Protein AF-A0A7S3V5C6-F1 (afdb_monomer_lite)

Radius of gyration: 18.83 Å; chains: 1; bounding box: 42×42×49 Å

Secondary structure (DSSP, 8-state):
----TTS---HHHHHHHHHHHHHTTPPPPPHHHHHHHHHHHHHHHHHHHHHTTS-------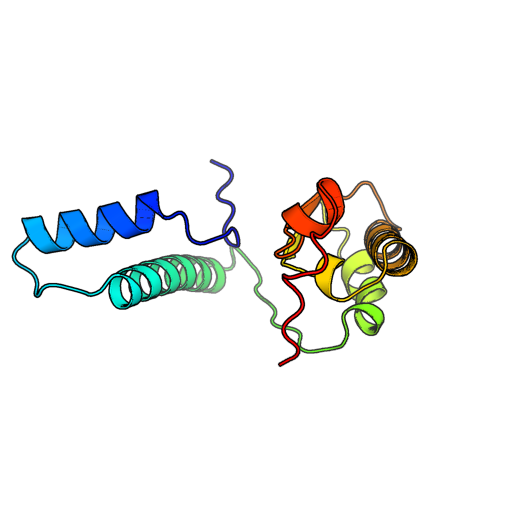S-HHHHHHHHHTT--SEEEEESHHHHS-HHHHHHHHHHHTTTS--EEEEE-TTHHHHHH---GGG----

Organism: NCBI:txid122233

Structure (mmCIF, N/CA/C/O backbone):
data_AF-A0A7S3V5C6-F1
#
_entry.id   AF-A0A7S3V5C6-F1
#
loop_
_atom_site.group_PDB
_atom_site.id
_atom_site.type_symbol
_atom_site.label_atom_id
_atom_site.label_alt_id
_atom_site.label_comp_id
_atom_site.label_asym_id
_atom_site.label_entity_id
_atom_site.label_seq_id
_atom_site.pdbx_PDB_ins_code
_atom_site.Cartn_x
_atom_site.Cartn_y
_atom_site.Cartn_z
_atom_site.occupancy
_atom_site.B_iso_or_equiv
_atom_site.auth_seq_id
_atom_site.auth_comp_id
_atom_site.auth_asym_id
_atom_site.auth_ato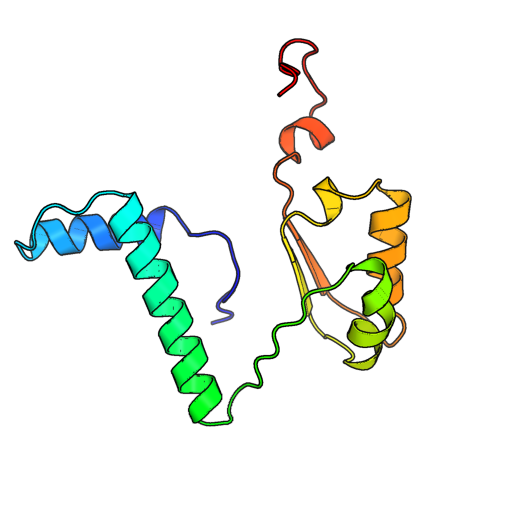m_id
_atom_site.pdbx_PDB_model_num
ATOM 1 N N . ARG A 1 1 ? -19.395 2.049 -2.065 1.00 37.16 1 ARG A N 1
ATOM 2 C CA . ARG A 1 1 ? -18.483 3.121 -1.594 1.00 37.16 1 ARG A CA 1
ATOM 3 C C . ARG A 1 1 ? -17.065 2.584 -1.722 1.00 37.16 1 ARG A C 1
ATOM 5 O O . ARG A 1 1 ? -16.841 1.477 -1.253 1.00 37.16 1 ARG A O 1
ATOM 12 N N . ASN A 1 2 ? -16.167 3.301 -2.400 1.00 39.53 2 ASN A N 1
ATOM 13 C CA . ASN A 1 2 ? -14.747 2.944 -2.487 1.00 39.53 2 ASN A CA 1
ATOM 14 C C . ASN A 1 2 ? -14.117 3.160 -1.107 1.00 39.53 2 ASN A C 1
ATOM 16 O O . ASN A 1 2 ? -13.703 4.267 -0.783 1.00 39.53 2 ASN A O 1
ATOM 20 N N . GLU A 1 3 ? -14.144 2.135 -0.258 1.00 48.69 3 GLU A N 1
ATOM 21 C CA . GLU A 1 3 ? -13.416 2.159 1.007 1.00 48.69 3 GLU A CA 1
ATOM 22 C C . GLU A 1 3 ? -11.930 2.036 0.686 1.00 48.69 3 GLU A C 1
ATOM 24 O O . GLU A 1 3 ? -11.482 1.005 0.178 1.00 48.69 3 GLU A O 1
ATOM 29 N N . ALA A 1 4 ? -11.161 3.083 0.974 1.00 52.69 4 ALA A N 1
ATOM 30 C CA . ALA A 1 4 ? -9.713 2.993 0.989 1.00 52.69 4 ALA A CA 1
ATOM 31 C C . ALA A 1 4 ? -9.318 2.121 2.192 1.00 52.69 4 ALA A C 1
ATOM 33 O O . ALA A 1 4 ? -9.085 2.586 3.298 1.00 52.69 4 ALA A O 1
ATOM 34 N N . MET A 1 5 ? -9.327 0.806 1.984 1.00 52.56 5 MET A N 1
ATOM 35 C CA . MET A 1 5 ? -9.164 -0.204 3.036 1.00 52.56 5 MET A CA 1
ATOM 36 C C . MET A 1 5 ? -7.780 -0.167 3.708 1.00 52.56 5 MET A C 1
ATOM 38 O O . MET A 1 5 ? -7.585 -0.782 4.750 1.00 52.56 5 MET A O 1
ATOM 42 N N . PHE A 1 6 ? -6.851 0.572 3.100 1.00 52.72 6 PHE A N 1
ATOM 43 C CA . PHE A 1 6 ? -5.468 0.762 3.523 1.00 52.72 6 PHE A CA 1
ATOM 44 C C . PHE A 1 6 ? -5.095 2.251 3.667 1.00 52.72 6 PHE A C 1
ATOM 46 O O . PHE A 1 6 ? -3.911 2.572 3.713 1.00 52.72 6 PHE A O 1
ATOM 53 N N . SER A 1 7 ? -6.066 3.179 3.688 1.00 56.06 7 SER A N 1
ATOM 54 C CA . SER A 1 7 ? -5.753 4.595 3.928 1.00 56.06 7 SER A CA 1
ATOM 55 C C . SER A 1 7 ? -5.376 4.857 5.383 1.00 56.06 7 SER A C 1
ATOM 57 O O . SER A 1 7 ? -5.707 4.076 6.275 1.00 56.06 7 SER A O 1
ATOM 59 N N . ALA A 1 8 ? -4.712 5.997 5.597 1.00 58.69 8 ALA A N 1
ATOM 60 C CA . ALA A 1 8 ? -4.410 6.557 6.908 1.00 58.69 8 ALA A CA 1
ATOM 61 C C . ALA A 1 8 ? -5.614 6.465 7.856 1.00 58.69 8 ALA A C 1
ATOM 63 O O . ALA A 1 8 ? -6.750 6.643 7.417 1.00 58.69 8 ALA A O 1
ATOM 64 N N . LEU A 1 9 ? -5.344 6.190 9.135 1.00 64.50 9 LEU A N 1
ATOM 65 C CA . LEU A 1 9 ? -6.340 6.147 10.202 1.00 64.50 9 LEU A CA 1
ATOM 66 C C . LEU A 1 9 ? -7.042 7.515 10.280 1.00 64.50 9 LEU A C 1
ATOM 68 O O . LEU A 1 9 ? -6.416 8.480 10.729 1.00 64.50 9 LEU A O 1
ATOM 72 N N . PRO A 1 10 ? -8.296 7.648 9.815 1.00 72.19 10 PRO A N 1
ATOM 73 C CA . PRO A 1 10 ? -8.960 8.939 9.828 1.00 72.19 10 PRO A CA 1
ATOM 74 C C . PRO A 1 10 ? -9.265 9.303 11.280 1.00 72.19 10 PRO A C 1
ATOM 76 O O . PRO A 1 10 ? -9.928 8.559 12.004 1.00 72.19 10 PRO A O 1
ATOM 79 N N . PHE A 1 11 ? -8.742 10.450 11.711 1.00 75.00 11 PHE A N 1
ATOM 80 C CA . PHE A 1 11 ? -8.887 10.925 13.085 1.00 75.00 11 PHE A CA 1
ATOM 81 C C . PHE A 1 11 ? -10.361 11.040 13.497 1.00 75.00 11 PHE A C 1
ATOM 83 O O . PHE A 1 11 ? -10.699 10.725 14.631 1.00 75.00 11 PHE A O 1
ATOM 90 N N . GLU A 1 12 ? -11.240 11.416 12.565 1.00 79.62 12 GLU A N 1
ATOM 91 C CA . GLU A 1 12 ? -12.689 11.494 12.778 1.00 79.62 12 GLU A CA 1
ATOM 92 C C . GLU A 1 12 ? -13.278 10.147 13.231 1.00 79.62 12 GLU A C 1
ATOM 94 O O . GLU A 1 12 ? -13.903 10.092 14.289 1.00 79.62 12 GLU A O 1
ATOM 99 N N . ASP A 1 13 ? -12.989 9.050 12.522 1.00 80.81 13 ASP A N 1
ATOM 100 C CA . ASP A 1 13 ? -13.487 7.717 12.894 1.00 80.81 13 ASP A CA 1
ATOM 101 C C . ASP A 1 13 ? -12.905 7.242 14.242 1.00 80.81 13 ASP A C 1
ATOM 103 O O . ASP A 1 13 ? -13.582 6.567 15.021 1.00 80.81 13 ASP A O 1
ATOM 107 N N . ILE A 1 14 ? -11.642 7.585 14.543 1.00 81.88 14 ILE A N 1
ATOM 108 C CA . ILE A 1 14 ? -11.026 7.269 15.845 1.00 81.88 14 ILE A CA 1
ATOM 109 C C . ILE A 1 14 ? -11.759 8.018 16.967 1.00 81.88 14 ILE A C 1
ATOM 111 O O . ILE A 1 14 ? -12.066 7.435 18.009 1.00 81.88 14 ILE A O 1
ATOM 115 N N . MET A 1 15 ? -12.065 9.298 16.754 1.00 82.12 15 MET A N 1
ATOM 116 C CA . MET A 1 15 ? -12.780 10.121 17.728 1.00 82.12 15 MET A CA 1
ATOM 117 C C . MET A 1 15 ? -14.221 9.654 17.933 1.00 82.12 15 MET A C 1
ATOM 119 O O . MET A 1 15 ? -14.697 9.679 19.068 1.00 82.12 15 MET A O 1
ATOM 123 N N . GLU A 1 16 ? -14.901 9.172 16.889 1.00 85.25 16 GLU A N 1
ATOM 124 C CA . GLU A 1 16 ? -16.222 8.546 17.027 1.00 85.25 16 GLU A CA 1
ATOM 125 C C . GLU A 1 16 ? -16.175 7.327 17.958 1.00 85.25 16 GLU A C 1
ATOM 127 O O . GLU A 1 16 ? -17.000 7.222 18.865 1.00 85.25 16 GLU A O 1
ATOM 132 N N . ILE A 1 17 ? -15.163 6.458 17.823 1.00 82.31 17 ILE A N 1
ATOM 133 C CA . ILE A 1 17 ? -14.978 5.300 18.717 1.00 82.31 17 ILE A CA 1
ATOM 134 C C . ILE A 1 17 ? -14.801 5.745 20.174 1.00 82.31 17 ILE A C 1
ATOM 136 O O . ILE A 1 17 ? -15.355 5.122 21.084 1.00 82.31 17 ILE A O 1
ATOM 140 N N . ILE A 1 18 ? -14.035 6.812 20.417 1.00 82.06 18 ILE A N 1
ATOM 141 C CA . ILE A 1 18 ? -13.827 7.351 21.769 1.00 8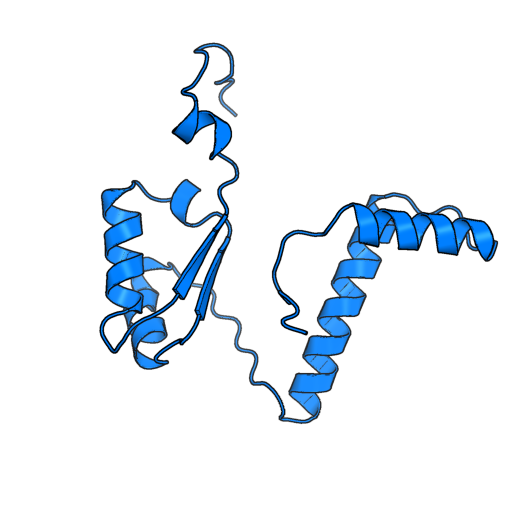2.06 18 ILE A CA 1
ATOM 142 C C . ILE A 1 18 ? -15.145 7.887 22.331 1.00 82.06 18 ILE A C 1
ATOM 144 O O . ILE A 1 18 ? -15.541 7.512 23.436 1.00 82.06 18 ILE A O 1
ATOM 148 N N . VAL A 1 19 ? -15.857 8.712 21.560 1.00 84.06 19 VAL A N 1
ATOM 149 C CA . VAL A 1 19 ? -17.131 9.312 21.979 1.00 84.06 19 VAL A CA 1
ATOM 150 C C . VAL A 1 19 ? -18.178 8.236 22.269 1.00 84.06 19 VAL A C 1
ATOM 152 O O . VAL A 1 19 ? -18.869 8.318 23.286 1.00 84.06 19 VAL A O 1
ATOM 155 N N . ASP A 1 20 ? -18.278 7.204 21.434 1.00 84.38 20 ASP A N 1
ATOM 156 C CA . ASP A 1 20 ? -19.228 6.111 21.639 1.00 84.38 20 ASP A CA 1
ATOM 157 C C . ASP A 1 20 ? -18.875 5.241 22.852 1.00 84.38 20 ASP A C 1
ATOM 159 O O . ASP A 1 20 ? -19.767 4.816 23.594 1.00 84.38 20 ASP A O 1
ATOM 163 N N . ASN A 1 21 ? -17.588 5.018 23.130 1.00 80.62 21 ASN A N 1
ATOM 164 C CA . ASN A 1 21 ? -17.169 4.332 24.354 1.00 80.62 21 ASN A CA 1
ATOM 165 C C . ASN A 1 21 ? -17.517 5.153 25.609 1.00 80.62 21 ASN A C 1
ATOM 167 O O . ASN A 1 21 ? -18.066 4.587 26.558 1.00 80.62 21 ASN A O 1
ATOM 171 N N . CYS A 1 22 ? -17.312 6.476 25.583 1.00 76.94 22 CYS A N 1
ATOM 172 C CA . CYS A 1 22 ? -17.722 7.374 26.667 1.00 76.94 22 CYS A CA 1
ATOM 173 C C . CYS A 1 22 ? -19.247 7.369 26.875 1.00 76.94 22 CYS A C 1
ATOM 175 O O . CYS A 1 22 ? -19.722 7.323 28.008 1.00 76.94 22 CYS A O 1
ATOM 177 N N . ARG A 1 23 ? -20.032 7.368 25.788 1.00 80.56 23 ARG A N 1
ATOM 178 C CA . ARG A 1 23 ? -21.507 7.324 25.843 1.00 80.56 23 ARG A CA 1
ATOM 179 C C . ARG A 1 23 ? -22.054 6.001 26.373 1.00 80.56 23 ARG A C 1
ATOM 181 O O . ARG A 1 23 ? -23.090 5.992 27.030 1.00 80.56 23 ARG A O 1
ATOM 188 N N . THR A 1 24 ? -21.383 4.890 26.080 1.00 79.81 24 THR A N 1
ATOM 189 C CA . THR A 1 24 ? -21.821 3.542 26.482 1.00 79.81 24 THR A CA 1
ATOM 190 C C . THR A 1 24 ? -21.339 3.133 27.876 1.00 79.81 24 THR A C 1
ATOM 192 O O . THR A 1 24 ? -21.611 2.011 28.304 1.00 79.81 24 THR A O 1
ATOM 195 N N . GLY A 1 25 ? -20.644 4.023 28.598 1.00 70.00 25 GLY A N 1
ATOM 196 C CA . GLY A 1 25 ? -20.129 3.754 29.943 1.00 70.00 25 GLY A CA 1
ATOM 197 C C . GLY A 1 25 ? -19.033 2.686 29.975 1.00 70.00 25 GLY A C 1
ATOM 198 O O . GLY A 1 25 ? -18.782 2.085 31.020 1.00 70.00 25 GLY A O 1
ATOM 199 N N . ARG A 1 26 ? -18.397 2.409 28.829 1.00 67.56 26 ARG A N 1
ATOM 200 C CA . ARG A 1 26 ? -17.208 1.554 28.768 1.00 67.56 26 ARG A CA 1
ATOM 201 C C . ARG A 1 26 ? -16.024 2.334 29.338 1.00 67.56 26 ARG A C 1
ATOM 203 O O . ARG A 1 26 ? -16.010 3.558 29.268 1.00 67.56 26 ARG A O 1
ATOM 210 N N . ALA A 1 27 ? -15.056 1.622 29.920 1.00 69.12 27 ALA A N 1
ATOM 211 C CA . ALA A 1 27 ? -13.857 2.232 30.494 1.00 69.12 27 ALA A CA 1
ATOM 212 C C . ALA A 1 27 ? -13.235 3.242 29.517 1.00 69.12 27 ALA A C 1
ATOM 214 O O . ALA A 1 27 ? -13.194 2.975 28.313 1.00 69.12 27 ALA A O 1
ATOM 215 N N . GLU A 1 28 ? -12.779 4.380 30.044 1.00 64.25 28 GLU A N 1
ATOM 216 C CA . GLU A 1 28 ? -12.108 5.412 29.257 1.00 64.25 28 GLU A CA 1
ATOM 217 C C . GLU A 1 28 ? -10.925 4.775 28.523 1.00 64.25 28 GLU A C 1
ATOM 219 O O . GLU A 1 28 ? -10.017 4.211 29.136 1.00 64.25 28 GLU A O 1
ATOM 224 N N . LYS A 1 29 ? -10.997 4.782 27.192 1.00 70.00 29 LYS A N 1
ATOM 225 C CA . LYS A 1 29 ? -9.970 4.219 26.323 1.00 70.00 29 LYS A CA 1
ATOM 226 C C . LYS A 1 29 ? -9.113 5.348 25.792 1.00 70.00 29 LYS A C 1
ATOM 228 O O . LYS A 1 29 ? -9.640 6.376 25.368 1.00 70.00 29 LYS A O 1
ATOM 233 N N . SER A 1 30 ? -7.800 5.147 25.807 1.00 83.19 30 SER A N 1
ATOM 234 C CA . SER A 1 30 ? -6.882 6.117 25.230 1.00 83.19 30 SER A CA 1
ATOM 235 C C . SER A 1 30 ? -7.114 6.238 23.721 1.00 83.19 30 SER A C 1
ATOM 237 O O . SER A 1 30 ? -7.686 5.354 23.076 1.00 83.19 30 SER A O 1
ATOM 239 N N . ILE A 1 31 ? -6.619 7.325 23.131 1.00 80.25 31 ILE A N 1
ATOM 240 C CA . ILE A 1 31 ? -6.627 7.491 21.674 1.00 80.25 31 ILE A CA 1
ATOM 241 C C . ILE A 1 31 ? -5.902 6.345 20.951 1.00 80.25 31 ILE A C 1
ATOM 243 O O . ILE A 1 31 ? -6.303 5.956 19.856 1.00 80.25 31 ILE A O 1
ATOM 247 N N . ILE A 1 32 ? -4.877 5.771 21.589 1.00 81.44 32 ILE A N 1
ATOM 248 C CA . ILE A 1 32 ? -4.124 4.630 21.064 1.00 81.44 32 ILE A CA 1
ATOM 249 C C . ILE A 1 32 ? -5.025 3.395 21.026 1.00 81.44 32 ILE A C 1
ATOM 251 O O . ILE A 1 32 ? -5.150 2.772 19.976 1.00 81.44 32 ILE A O 1
ATOM 255 N N . ASP A 1 33 ? -5.737 3.101 22.116 1.00 83.69 33 ASP A N 1
ATOM 256 C CA . ASP A 1 33 ? -6.663 1.963 22.172 1.00 83.69 33 ASP A CA 1
ATOM 257 C C . ASP A 1 33 ? -7.776 2.085 21.119 1.00 83.69 33 ASP A C 1
ATOM 259 O O . ASP A 1 33 ? -8.187 1.098 20.507 1.00 83.69 33 ASP A O 1
ATOM 263 N N . ALA A 1 34 ? -8.284 3.300 20.889 1.00 82.50 34 ALA A N 1
ATOM 264 C CA . ALA A 1 34 ? -9.297 3.556 19.870 1.00 82.50 34 ALA A CA 1
ATOM 265 C C . ALA A 1 34 ? -8.749 3.359 18.445 1.00 82.50 34 ALA A C 1
ATOM 267 O O . ALA A 1 34 ? -9.420 2.753 17.604 1.00 82.50 34 ALA A O 1
ATOM 268 N N . ALA A 1 35 ? -7.518 3.805 18.185 1.00 80.50 35 ALA A N 1
ATOM 269 C CA . ALA A 1 35 ? -6.829 3.579 16.919 1.00 80.50 35 ALA A CA 1
ATOM 270 C C . ALA A 1 35 ? -6.566 2.084 16.664 1.00 80.50 35 ALA A C 1
ATOM 272 O O . ALA A 1 35 ? -6.837 1.587 15.567 1.00 80.50 35 ALA A O 1
ATOM 273 N N . GLU A 1 36 ? -6.116 1.343 17.680 1.00 83.62 36 GLU A N 1
ATOM 274 C CA . GLU A 1 36 ? -5.953 -0.111 17.605 1.00 83.62 36 GLU A CA 1
ATOM 275 C C . GLU A 1 36 ? -7.287 -0.801 17.310 1.00 83.62 36 GLU A C 1
ATOM 277 O O . GLU A 1 36 ? -7.378 -1.618 16.393 1.00 83.62 36 GLU A O 1
ATOM 282 N N . MET A 1 37 ? -8.355 -0.436 18.026 1.00 82.38 37 MET A N 1
ATOM 283 C CA . MET A 1 37 ? -9.695 -0.976 17.785 1.00 82.38 37 MET A CA 1
ATOM 284 C C . MET A 1 37 ? -10.176 -0.731 16.352 1.00 82.38 37 MET A C 1
ATOM 286 O O . MET A 1 37 ? -10.755 -1.636 15.737 1.00 82.38 37 MET A O 1
ATOM 290 N N . TYR A 1 38 ? -9.929 0.460 15.804 1.00 83.38 38 TYR A N 1
ATOM 291 C CA . TYR A 1 38 ? -10.250 0.766 14.413 1.00 83.38 38 TYR A CA 1
ATOM 292 C C . TYR A 1 38 ? -9.486 -0.153 13.454 1.00 83.38 38 TYR A C 1
ATOM 294 O O . TYR A 1 38 ? -10.092 -0.802 12.593 1.00 83.38 38 TYR A O 1
ATOM 302 N N . ALA A 1 39 ? -8.168 -0.271 13.641 1.00 81.69 39 ALA A N 1
ATOM 303 C CA . ALA A 1 39 ? -7.312 -1.115 12.815 1.00 81.69 39 ALA A CA 1
ATOM 304 C C . ALA A 1 39 ? -7.747 -2.590 12.862 1.00 81.69 39 ALA A C 1
ATOM 306 O O . ALA A 1 39 ? -7.925 -3.219 11.815 1.00 81.69 39 ALA A O 1
ATOM 307 N N . PHE A 1 40 ? -8.016 -3.128 14.057 1.00 84.25 40 PHE A N 1
ATOM 308 C CA . PHE A 1 40 ? -8.510 -4.496 14.228 1.00 84.25 40 PHE A CA 1
ATOM 309 C C . PHE A 1 40 ? -9.872 -4.716 13.571 1.00 84.25 40 PHE A C 1
ATOM 311 O O . PHE A 1 40 ? -10.102 -5.767 12.972 1.00 84.25 40 PHE A O 1
ATOM 318 N N . THR A 1 41 ? -10.767 -3.728 13.629 1.00 84.38 41 THR A N 1
ATOM 319 C CA . THR A 1 41 ? -12.078 -3.813 12.973 1.00 84.38 41 THR A CA 1
ATOM 320 C C . THR A 1 41 ? -11.927 -3.916 11.456 1.00 84.38 41 THR A C 1
ATOM 322 O O . THR A 1 41 ? -12.536 -4.787 10.831 1.00 84.38 41 THR A O 1
ATOM 325 N N . LYS A 1 42 ? -11.066 -3.091 10.847 1.00 82.38 42 LYS A N 1
ATOM 326 C CA . LYS A 1 42 ? -10.781 -3.165 9.404 1.00 82.38 42 LYS A CA 1
ATOM 327 C C . LYS A 1 42 ? -10.101 -4.482 9.023 1.00 82.38 42 LYS A C 1
ATOM 329 O O . LYS A 1 42 ? -10.475 -5.091 8.018 1.00 82.38 42 LYS A O 1
ATOM 334 N N . LEU A 1 43 ? -9.169 -4.962 9.847 1.00 84.12 43 LEU A N 1
ATOM 335 C CA . LEU A 1 43 ? -8.502 -6.246 9.640 1.00 84.12 43 LEU A CA 1
ATOM 336 C C . LEU A 1 43 ? -9.488 -7.418 9.710 1.00 84.12 43 LEU A C 1
ATOM 338 O O . LEU A 1 43 ? -9.429 -8.314 8.873 1.00 84.12 43 LEU A O 1
ATOM 342 N N . LYS A 1 44 ? -10.449 -7.389 10.638 1.00 86.81 44 LYS A N 1
ATOM 343 C CA . LYS A 1 44 ? -11.509 -8.401 10.714 1.00 86.81 44 LYS A CA 1
ATOM 344 C C . LYS A 1 44 ? -12.334 -8.449 9.427 1.00 86.81 44 LYS A C 1
ATOM 346 O O . LYS A 1 44 ? -12.548 -9.530 8.893 1.00 86.81 44 LYS A O 1
ATOM 351 N N . ILE A 1 45 ? -12.711 -7.295 8.870 1.00 85.94 45 ILE A N 1
ATOM 352 C CA . ILE A 1 45 ? -13.433 -7.236 7.586 1.00 85.94 45 ILE A CA 1
ATOM 353 C C . ILE A 1 45 ? -12.603 -7.872 6.460 1.00 85.94 45 ILE A C 1
ATOM 355 O O . ILE A 1 45 ? -13.157 -8.576 5.614 1.00 85.94 45 ILE A O 1
ATOM 359 N N . LEU A 1 46 ? -11.285 -7.640 6.430 1.00 83.50 46 LEU A N 1
ATOM 360 C CA . LEU A 1 46 ? -10.391 -8.290 5.466 1.00 83.50 46 LEU A CA 1
ATOM 361 C C . LEU A 1 46 ? -10.373 -9.811 5.649 1.00 83.50 46 LEU A C 1
ATOM 363 O O . LEU A 1 46 ? -10.509 -10.535 4.665 1.00 83.50 46 LEU A O 1
ATOM 367 N N . VAL A 1 47 ? -10.245 -10.291 6.887 1.00 86.50 47 VAL A N 1
ATOM 368 C CA . VAL A 1 47 ? -10.247 -11.726 7.206 1.00 86.50 47 VAL A CA 1
ATOM 369 C C . VAL A 1 47 ? -11.563 -12.374 6.784 1.00 86.50 47 VAL A C 1
ATOM 371 O O . VAL A 1 47 ? -11.536 -13.369 6.064 1.00 86.50 47 VAL A O 1
ATOM 374 N N . ASP A 1 48 ? -12.702 -11.781 7.138 1.00 88.88 48 ASP A N 1
ATOM 375 C CA . ASP A 1 48 ? -14.025 -12.310 6.799 1.00 88.88 48 ASP A CA 1
ATOM 376 C C . ASP A 1 48 ? -14.222 -12.369 5.271 1.00 88.88 48 ASP A C 1
ATOM 378 O O . ASP A 1 48 ? -14.732 -13.350 4.725 1.00 88.88 48 ASP A O 1
ATOM 382 N N . ARG A 1 49 ? -13.768 -11.338 4.540 1.00 88.00 49 ARG A N 1
ATOM 383 C CA . ARG A 1 49 ? -13.816 -11.322 3.067 1.00 88.00 49 ARG A CA 1
ATOM 384 C C . ARG A 1 49 ? -12.872 -12.351 2.442 1.00 88.00 49 ARG A C 1
ATOM 386 O O . ARG A 1 49 ? -13.222 -12.916 1.406 1.00 88.00 49 ARG A O 1
ATOM 393 N N . ALA A 1 50 ? -11.701 -12.574 3.035 1.00 87.94 50 ALA A N 1
ATOM 394 C CA . ALA A 1 50 ? -10.740 -13.565 2.563 1.00 87.94 50 ALA A CA 1
ATOM 395 C C . ALA A 1 50 ? -11.256 -14.995 2.786 1.00 87.94 50 ALA A C 1
ATOM 397 O O . ALA A 1 50 ? -11.178 -15.816 1.878 1.00 87.94 50 ALA A O 1
ATOM 398 N N . GLN A 1 51 ? -11.852 -15.271 3.951 1.00 90.06 51 GLN A N 1
ATOM 399 C CA . GLN A 1 51 ? -12.487 -16.557 4.263 1.00 90.06 51 GLN A CA 1
ATOM 400 C C . GLN A 1 51 ? -13.687 -16.853 3.360 1.00 90.06 51 GLN A C 1
ATOM 402 O O . GLN A 1 51 ? -13.919 -18.001 3.004 1.00 90.06 51 GLN A O 1
ATOM 407 N N . ALA A 1 52 ? -14.427 -15.819 2.953 1.00 92.06 52 ALA A N 1
ATOM 408 C CA . ALA A 1 52 ? -15.516 -15.936 1.987 1.00 92.06 52 ALA A CA 1
ATOM 409 C C . ALA A 1 52 ? -15.044 -16.008 0.517 1.00 92.06 52 ALA A C 1
ATOM 411 O O . ALA A 1 52 ? -15.873 -15.861 -0.380 1.00 92.06 52 ALA A O 1
ATOM 412 N N . GLU A 1 53 ? -13.735 -16.145 0.265 1.00 88.06 53 GLU A N 1
ATOM 413 C CA . GLU A 1 53 ? -13.104 -16.192 -1.067 1.00 88.06 53 GLU A CA 1
ATOM 414 C C . GLU A 1 53 ? -13.419 -14.978 -1.966 1.00 88.06 53 GLU A C 1
ATOM 416 O O . GLU A 1 53 ? -13.271 -15.018 -3.186 1.00 88.06 53 GLU A O 1
ATOM 421 N N . ARG A 1 54 ? -13.827 -13.850 -1.369 1.00 87.50 54 ARG A N 1
ATOM 422 C CA . ARG A 1 54 ? -14.140 -12.611 -2.106 1.00 87.50 54 ARG A CA 1
ATOM 423 C C . ARG A 1 54 ? -12.902 -11.783 -2.419 1.00 87.50 54 ARG A C 1
ATOM 425 O O . ARG A 1 54 ? -12.934 -10.959 -3.329 1.00 87.50 54 ARG A O 1
ATOM 432 N N . ILE A 1 55 ? -11.842 -11.960 -1.633 1.00 85.44 55 ILE A N 1
ATOM 433 C CA . ILE A 1 55 ? -10.550 -11.306 -1.829 1.00 85.44 55 ILE A CA 1
ATOM 434 C C . ILE A 1 55 ? -9.421 -12.307 -1.585 1.00 85.44 55 ILE A C 1
ATOM 436 O O . ILE A 1 55 ? -9.535 -13.197 -0.747 1.00 85.44 55 ILE A O 1
ATOM 440 N N . THR A 1 56 ? -8.298 -12.121 -2.272 1.00 84.94 56 THR A N 1
ATOM 441 C CA . THR A 1 56 ? -7.048 -12.821 -1.964 1.00 84.94 56 THR A CA 1
ATOM 442 C C . THR A 1 56 ? -6.093 -11.840 -1.304 1.00 84.94 56 THR A C 1
ATOM 444 O O . THR A 1 56 ? -5.756 -10.816 -1.895 1.00 84.94 56 THR A O 1
ATOM 447 N N . LEU A 1 57 ? -5.637 -12.161 -0.093 1.00 82.81 57 LEU A N 1
ATOM 448 C CA . LEU A 1 57 ? -4.647 -11.365 0.624 1.00 82.81 57 LEU A CA 1
ATOM 449 C C . LEU A 1 57 ? -3.301 -12.092 0.612 1.00 82.81 57 LEU A C 1
ATOM 451 O O . LEU A 1 57 ? -3.214 -13.258 0.990 1.00 82.81 57 LEU A O 1
ATOM 455 N N . LYS A 1 58 ? -2.248 -11.404 0.163 1.00 84.44 58 LYS A N 1
ATOM 456 C CA . LYS A 1 58 ? -0.883 -11.935 0.149 1.00 84.44 58 LYS A CA 1
ATOM 457 C C . LYS A 1 58 ? 0.067 -10.916 0.763 1.00 84.44 58 LYS A C 1
ATOM 459 O O . LYS A 1 58 ? 0.216 -9.823 0.226 1.00 84.44 58 LYS A O 1
ATOM 464 N N . LEU A 1 59 ? 0.721 -11.301 1.857 1.00 85.25 59 LEU A N 1
ATOM 465 C CA . LEU A 1 59 ? 1.822 -10.540 2.438 1.00 85.25 59 LEU A CA 1
ATOM 466 C C . LEU A 1 59 ? 3.123 -10.929 1.736 1.00 85.25 59 LEU A C 1
ATOM 468 O O . LEU A 1 59 ? 3.419 -12.115 1.574 1.00 85.25 59 LEU A O 1
ATOM 472 N N . ILE A 1 60 ? 3.883 -9.930 1.303 1.00 86.12 60 ILE A N 1
ATOM 473 C CA . ILE A 1 60 ? 5.182 -10.111 0.660 1.00 86.12 60 ILE A CA 1
ATOM 474 C C . ILE A 1 60 ? 6.158 -9.180 1.369 1.00 86.12 60 ILE A C 1
ATOM 476 O O . ILE A 1 60 ? 5.915 -7.979 1.439 1.00 86.12 60 ILE A O 1
ATOM 480 N N . CYS A 1 61 ? 7.228 -9.749 1.921 1.00 89.50 61 CYS A N 1
ATOM 481 C CA . CYS A 1 61 ? 8.293 -9.012 2.591 1.00 89.50 61 CYS A CA 1
ATOM 482 C C . CYS A 1 61 ? 9.560 -9.121 1.739 1.00 89.50 61 CYS A C 1
ATOM 484 O O . CYS A 1 61 ? 10.187 -10.180 1.691 1.00 89.50 61 CYS A O 1
ATOM 486 N N . CYS A 1 62 ? 9.874 -8.060 1.004 1.00 87.00 62 CYS A N 1
ATOM 487 C CA . CYS A 1 62 ? 11.036 -7.960 0.126 1.00 87.00 62 CYS A CA 1
ATOM 488 C C . CYS A 1 62 ? 11.324 -6.485 -0.180 1.00 87.00 62 CYS A C 1
ATOM 490 O O . CYS A 1 62 ? 10.493 -5.620 0.110 1.00 87.00 62 CYS A O 1
ATOM 492 N N . ASP A 1 63 ? 12.463 -6.204 -0.814 1.00 86.06 63 ASP A N 1
ATOM 493 C CA . ASP A 1 63 ? 12.684 -4.888 -1.409 1.00 86.06 63 ASP A CA 1
ATOM 494 C C . ASP A 1 63 ? 11.634 -4.646 -2.510 1.00 86.06 63 ASP A C 1
ATOM 496 O O . ASP A 1 63 ? 11.328 -5.523 -3.327 1.00 86.06 63 ASP A O 1
ATOM 500 N N . VAL A 1 64 ? 11.050 -3.448 -2.524 1.00 84.00 64 VAL A N 1
ATOM 501 C CA . VAL A 1 64 ? 10.066 -3.041 -3.534 1.00 84.00 64 VAL A CA 1
ATOM 502 C C . VAL A 1 64 ? 10.686 -3.066 -4.934 1.00 84.00 64 VAL A C 1
ATOM 504 O O . VAL A 1 64 ? 10.003 -3.428 -5.898 1.00 84.00 64 VAL A O 1
ATOM 507 N N . LYS A 1 65 ? 11.981 -2.746 -5.059 1.00 84.12 65 LYS A N 1
ATOM 508 C CA . LYS A 1 65 ? 12.720 -2.788 -6.330 1.00 84.12 65 LYS A CA 1
ATOM 509 C C . LYS A 1 65 ? 12.732 -4.186 -6.934 1.00 84.12 65 LYS A C 1
ATOM 511 O O . LYS A 1 65 ? 12.538 -4.325 -8.141 1.00 84.12 65 LYS A O 1
ATOM 516 N N . ASP A 1 66 ? 12.887 -5.199 -6.090 1.00 87.00 66 ASP A N 1
ATOM 517 C CA . ASP A 1 66 ? 12.974 -6.599 -6.508 1.00 87.00 66 ASP A CA 1
ATOM 518 C C . ASP A 1 66 ? 11.605 -7.178 -6.885 1.00 87.00 66 ASP A C 1
ATOM 520 O O . ASP A 1 66 ? 11.515 -8.183 -7.594 1.00 87.00 66 ASP A O 1
ATOM 524 N N . TRP A 1 67 ? 10.518 -6.534 -6.449 1.00 88.50 67 TRP A N 1
ATOM 525 C CA . TRP A 1 67 ? 9.160 -7.036 -6.647 1.00 88.50 67 TRP A CA 1
ATOM 526 C C . TRP A 1 67 ? 8.300 -6.229 -7.620 1.00 88.50 67 TRP A C 1
ATOM 528 O O . TRP A 1 67 ? 7.202 -6.660 -7.980 1.00 88.50 67 TRP A O 1
ATOM 538 N N . ALA A 1 68 ? 8.796 -5.103 -8.130 1.00 88.75 68 ALA A N 1
ATOM 539 C CA . ALA A 1 68 ? 8.068 -4.257 -9.076 1.00 88.75 68 ALA A CA 1
ATOM 540 C C . ALA A 1 68 ? 7.581 -5.018 -10.329 1.00 88.75 68 ALA A C 1
ATOM 542 O O . ALA A 1 68 ? 6.445 -4.830 -10.766 1.00 88.75 68 ALA A O 1
ATOM 543 N N . ALA A 1 69 ? 8.379 -5.952 -10.862 1.00 88.69 69 ALA A N 1
ATOM 544 C CA . ALA A 1 69 ? 7.956 -6.819 -11.968 1.00 88.69 69 ALA A CA 1
ATOM 545 C C . ALA A 1 69 ? 6.824 -7.784 -11.561 1.00 88.69 69 ALA A C 1
ATOM 547 O O . ALA A 1 69 ? 5.881 -8.011 -12.320 1.00 88.69 69 ALA A O 1
ATOM 548 N N . GLY A 1 70 ? 6.876 -8.318 -10.337 1.00 90.12 70 GLY A N 1
ATOM 549 C CA . GLY A 1 70 ? 5.821 -9.163 -9.780 1.00 90.12 70 GLY A CA 1
ATOM 550 C C . GLY A 1 70 ? 4.501 -8.410 -9.606 1.00 90.12 70 GLY A C 1
ATOM 551 O O . GLY A 1 70 ? 3.437 -8.970 -9.876 1.00 90.12 70 GLY A O 1
ATOM 552 N N . ILE A 1 71 ? 4.569 -7.134 -9.215 1.00 89.25 71 ILE A N 1
ATOM 553 C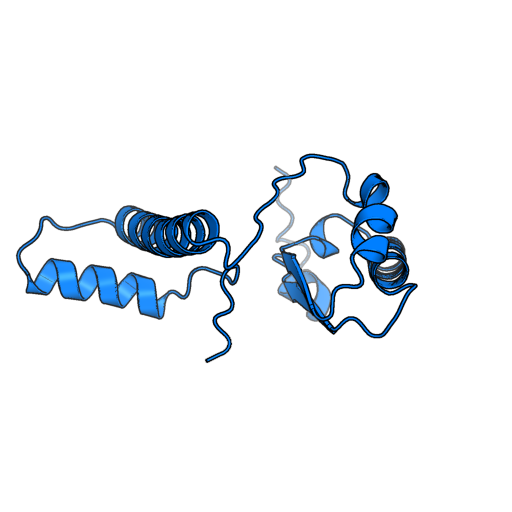 CA . ILE A 1 71 ? 3.413 -6.231 -9.161 1.00 89.25 71 ILE A CA 1
ATOM 554 C C . ILE A 1 71 ? 2.871 -5.978 -10.570 1.00 89.25 71 ILE A C 1
ATOM 556 O O . ILE A 1 71 ? 1.675 -6.155 -10.794 1.00 89.25 71 ILE A O 1
ATOM 560 N N . ALA A 1 72 ? 3.736 -5.647 -11.532 1.00 92.00 72 ALA A N 1
ATOM 561 C CA . ALA A 1 72 ? 3.335 -5.388 -12.915 1.00 92.00 72 ALA A CA 1
ATOM 562 C C . ALA A 1 72 ? 2.558 -6.570 -13.520 1.00 92.00 72 ALA A C 1
ATOM 564 O O . ALA A 1 72 ? 1.491 -6.383 -14.108 1.00 92.00 72 ALA A O 1
ATOM 565 N N . CYS A 1 73 ? 3.031 -7.803 -13.308 1.00 92.19 73 CYS A N 1
ATOM 566 C CA . CYS A 1 73 ? 2.372 -9.024 -13.785 1.00 92.19 73 CYS A CA 1
ATOM 567 C C . CYS A 1 73 ? 0.944 -9.213 -13.244 1.00 92.19 73 CYS A C 1
ATOM 569 O O . CYS A 1 73 ? 0.156 -9.944 -13.845 1.00 92.19 73 CYS A O 1
ATOM 571 N N . ARG A 1 74 ? 0.582 -8.557 -12.133 1.00 90.38 74 ARG A N 1
ATOM 572 C CA . ARG A 1 74 ? -0.785 -8.571 -11.587 1.00 90.38 74 ARG A CA 1
ATOM 573 C C . ARG A 1 74 ? -1.729 -7.600 -12.293 1.00 90.38 74 ARG A C 1
ATOM 575 O O . ARG A 1 74 ? -2.924 -7.677 -12.033 1.00 90.38 74 ARG A O 1
ATOM 582 N N . ARG A 1 75 ? -1.213 -6.734 -13.174 1.00 91.62 75 ARG A N 1
ATOM 583 C CA . ARG A 1 75 ? -1.968 -5.719 -13.927 1.00 91.62 75 ARG A CA 1
ATOM 584 C C . ARG A 1 75 ? -2.907 -4.911 -13.016 1.00 91.62 75 ARG A C 1
ATOM 586 O O . ARG A 1 75 ? -4.123 -4.947 -13.207 1.00 91.62 75 ARG A O 1
ATOM 593 N N . PRO A 1 76 ? -2.366 -4.260 -11.972 1.00 89.12 76 PRO A N 1
ATOM 594 C CA . PRO A 1 76 ? -3.190 -3.549 -11.009 1.00 89.12 76 PRO A CA 1
ATOM 595 C C . PRO A 1 76 ? -3.916 -2.385 -11.687 1.00 89.12 76 PRO A C 1
ATOM 597 O O . PRO A 1 76 ? -3.302 -1.599 -12.390 1.00 89.12 76 PRO A O 1
ATOM 600 N N . TRP A 1 77 ? -5.217 -2.242 -11.437 1.00 89.19 77 TRP A N 1
ATOM 601 C CA . TRP A 1 77 ? -5.969 -1.054 -11.864 1.00 89.19 77 TRP A CA 1
ATOM 602 C C . TRP A 1 77 ? -5.620 0.175 -11.007 1.00 89.19 77 TRP A C 1
ATOM 604 O O . TRP A 1 77 ? -5.525 1.303 -11.485 1.00 89.19 77 TRP A O 1
ATOM 614 N N . THR A 1 78 ? -5.396 -0.059 -9.714 1.00 88.69 78 THR A N 1
ATOM 615 C CA . THR A 1 78 ? -5.039 0.958 -8.721 1.00 88.69 78 THR A CA 1
ATOM 616 C C . THR A 1 78 ? -3.933 0.437 -7.821 1.00 88.69 78 THR A C 1
ATOM 618 O O . THR A 1 78 ? -3.949 -0.735 -7.437 1.00 88.69 78 THR A O 1
ATOM 621 N N . MET A 1 79 ? -3.029 1.317 -7.409 1.00 87.44 79 MET A N 1
ATOM 622 C CA . MET A 1 79 ? -1.987 1.037 -6.428 1.00 87.44 79 MET A CA 1
ATOM 623 C C . MET A 1 79 ? -1.927 2.142 -5.383 1.00 87.44 79 MET A C 1
ATOM 625 O O . MET A 1 79 ? -2.104 3.312 -5.707 1.00 87.44 79 MET A O 1
ATOM 629 N N . SER A 1 80 ? -1.645 1.773 -4.136 1.00 84.94 80 SER A N 1
ATOM 630 C CA . SER A 1 80 ? -1.342 2.726 -3.071 1.00 84.94 80 SER A CA 1
ATOM 631 C C . SER A 1 80 ? 0.071 2.477 -2.560 1.00 84.94 80 SER A C 1
ATOM 633 O O . SER A 1 80 ? 0.407 1.353 -2.190 1.00 84.94 80 SER A O 1
ATOM 635 N N . GLY A 1 81 ? 0.900 3.517 -2.597 1.00 81.62 81 GLY A N 1
ATOM 636 C CA . GLY A 1 81 ? 2.266 3.514 -2.094 1.00 81.62 81 GLY A CA 1
ATOM 637 C C . GLY A 1 81 ? 2.371 4.389 -0.855 1.00 81.62 81 GLY A C 1
ATOM 638 O O . GLY A 1 81 ? 2.602 5.592 -0.969 1.00 81.62 81 GLY A O 1
ATOM 639 N N . SER A 1 82 ? 2.201 3.792 0.322 1.00 78.12 82 SER A N 1
ATOM 640 C CA . SER A 1 82 ? 2.414 4.479 1.597 1.00 78.12 82 SER A CA 1
ATOM 641 C C . SER A 1 82 ? 3.908 4.699 1.821 1.00 78.12 82 SER A C 1
ATOM 643 O O . SER A 1 82 ? 4.663 3.733 1.914 1.00 78.12 82 SER A O 1
ATOM 645 N N . ASN A 1 83 ? 4.328 5.961 1.887 1.00 77.88 83 ASN A N 1
ATOM 646 C CA . ASN A 1 83 ? 5.689 6.425 2.179 1.00 77.88 83 ASN A CA 1
ATOM 647 C C . ASN A 1 83 ? 6.766 5.955 1.190 1.00 77.88 83 ASN A C 1
ATOM 649 O O . ASN A 1 83 ? 7.944 6.202 1.411 1.00 77.88 83 ASN A O 1
ATOM 653 N N . ILE A 1 84 ? 6.403 5.308 0.075 1.00 80.81 84 ILE A N 1
ATOM 654 C CA . ILE A 1 84 ? 7.382 4.804 -0.904 1.00 80.81 84 ILE A CA 1
ATOM 655 C C . ILE A 1 84 ? 8.253 5.953 -1.431 1.00 80.81 84 ILE A C 1
ATOM 657 O O . ILE A 1 84 ? 9.462 5.796 -1.551 1.00 80.81 84 ILE A O 1
ATOM 661 N N . SER A 1 85 ? 7.664 7.122 -1.693 1.00 80.06 85 SER A N 1
ATOM 662 C CA . SER A 1 85 ? 8.404 8.306 -2.145 1.00 80.06 85 SER A CA 1
ATOM 663 C C . SER A 1 85 ? 9.353 8.884 -1.092 1.00 80.06 85 SER A C 1
ATOM 665 O O . SER A 1 85 ? 10.256 9.620 -1.457 1.00 80.06 85 SER A O 1
ATOM 667 N N . ASP A 1 86 ? 9.176 8.565 0.193 1.00 82.62 86 ASP A N 1
ATOM 668 C CA . ASP A 1 86 ? 10.066 9.052 1.255 1.00 82.62 86 ASP A CA 1
ATOM 669 C C . ASP A 1 86 ? 11.385 8.268 1.308 1.00 82.62 86 ASP A C 1
ATOM 671 O O . ASP A 1 86 ? 12.387 8.779 1.807 1.00 82.62 86 ASP A O 1
ATOM 675 N N . TYR A 1 87 ? 11.389 7.031 0.798 1.00 83.19 87 TYR A N 1
ATOM 676 C CA . TYR A 1 87 ? 12.541 6.121 0.834 1.00 83.19 87 TYR A CA 1
ATOM 677 C C . TYR A 1 87 ? 13.356 6.096 -0.463 1.00 83.19 87 TYR A C 1
ATOM 679 O O . TYR A 1 87 ? 14.437 5.507 -0.499 1.00 83.19 87 TYR A O 1
ATOM 687 N N . PHE A 1 88 ? 12.851 6.709 -1.532 1.00 84.44 88 PHE A N 1
ATOM 688 C CA . PHE A 1 88 ? 13.504 6.737 -2.837 1.00 84.44 88 PHE A CA 1
ATOM 689 C C . PHE A 1 88 ? 13.636 8.172 -3.328 1.00 84.44 88 PHE A C 1
ATOM 691 O O . PHE A 1 88 ? 12.757 8.997 -3.106 1.00 84.44 88 PHE A O 1
ATOM 698 N N . ASP A 1 89 ? 14.713 8.462 -4.056 1.00 86.12 89 ASP A N 1
ATOM 699 C CA . ASP A 1 89 ? 14.761 9.695 -4.830 1.00 86.12 89 ASP A CA 1
ATOM 700 C C . ASP A 1 89 ? 13.662 9.704 -5.911 1.00 86.12 89 ASP A C 1
ATOM 702 O 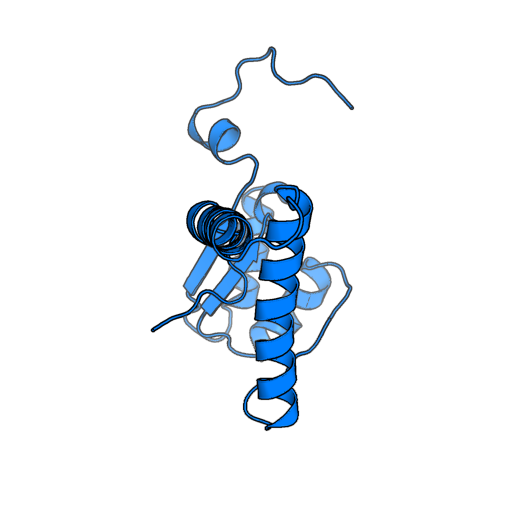O . ASP A 1 89 ? 13.103 8.667 -6.288 1.00 86.12 89 ASP A O 1
ATOM 706 N N . TYR A 1 90 ? 13.348 10.892 -6.430 1.00 83.94 90 TYR A N 1
ATOM 707 C CA . TYR A 1 90 ? 12.287 11.059 -7.422 1.00 83.94 90 TYR A CA 1
ATOM 708 C C . TYR A 1 90 ? 12.488 10.199 -8.676 1.00 83.94 90 TYR A C 1
ATOM 710 O O . TYR A 1 90 ? 11.516 9.673 -9.224 1.00 83.94 90 TYR A O 1
ATOM 718 N N . ALA A 1 91 ? 13.728 10.048 -9.147 1.00 88.50 91 ALA A N 1
ATOM 719 C CA . ALA A 1 91 ? 14.009 9.298 -10.366 1.00 88.50 91 ALA A CA 1
ATOM 720 C C . ALA A 1 91 ? 13.721 7.806 -10.162 1.00 88.50 91 ALA A C 1
ATOM 722 O O . ALA A 1 91 ? 13.042 7.183 -10.983 1.00 88.50 91 ALA A O 1
ATOM 723 N N . GLU A 1 92 ? 14.171 7.253 -9.040 1.00 89.25 92 GLU A N 1
ATOM 724 C CA . GLU A 1 92 ? 13.965 5.862 -8.669 1.00 89.25 92 GLU A CA 1
ATOM 725 C C . GLU A 1 92 ? 12.496 5.576 -8.341 1.00 89.25 92 GLU A C 1
ATOM 727 O O . GLU A 1 92 ? 11.939 4.587 -8.827 1.00 89.25 92 GLU A O 1
ATOM 732 N N . PHE A 1 93 ? 11.825 6.476 -7.616 1.00 88.06 93 PHE A N 1
ATOM 733 C CA . PHE A 1 93 ? 10.388 6.392 -7.354 1.00 88.06 93 PHE A CA 1
ATOM 734 C C . PHE A 1 93 ? 9.581 6.306 -8.658 1.00 88.06 93 PHE A C 1
ATOM 736 O O . PHE A 1 93 ? 8.754 5.402 -8.838 1.00 88.06 93 PHE A O 1
ATOM 743 N N . HIS A 1 94 ? 9.842 7.208 -9.610 1.00 89.06 94 HIS A N 1
ATOM 744 C CA . HIS A 1 94 ? 9.162 7.190 -10.902 1.00 89.06 94 HIS A CA 1
ATOM 745 C C . HIS A 1 94 ? 9.529 5.961 -11.736 1.00 89.06 94 HIS A C 1
ATOM 747 O O . HIS A 1 94 ? 8.660 5.429 -12.433 1.00 89.06 94 HIS A O 1
ATOM 753 N N . ARG A 1 95 ? 10.773 5.471 -11.656 1.00 91.31 95 ARG A N 1
ATOM 754 C CA . ARG A 1 95 ? 11.195 4.237 -12.333 1.00 91.31 95 ARG A CA 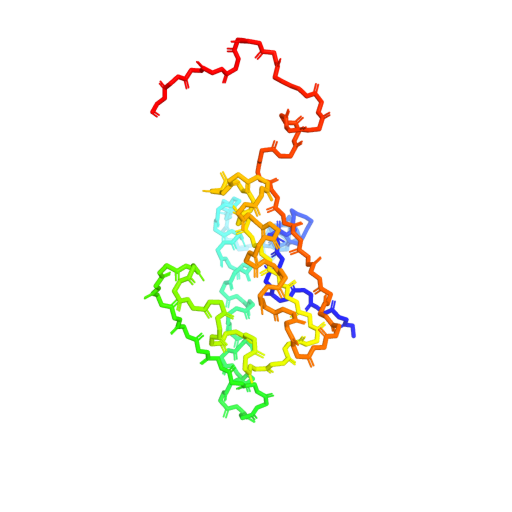1
ATOM 755 C C . ARG A 1 95 ? 10.395 3.032 -11.836 1.00 91.31 95 ARG A C 1
ATOM 757 O O . ARG A 1 95 ? 9.854 2.294 -12.659 1.00 91.31 95 ARG A O 1
ATOM 764 N N . ILE A 1 96 ? 10.271 2.864 -10.519 1.00 90.50 96 ILE A N 1
ATOM 765 C CA . ILE A 1 96 ? 9.492 1.782 -9.896 1.00 90.50 96 ILE A CA 1
ATOM 766 C C . ILE A 1 96 ? 8.012 1.900 -10.281 1.00 90.50 96 ILE A C 1
ATOM 768 O O . ILE A 1 96 ? 7.408 0.936 -10.745 1.00 90.50 96 ILE A O 1
ATOM 772 N N . THR A 1 97 ? 7.439 3.099 -10.162 1.00 89.50 97 THR A N 1
ATOM 773 C CA . THR A 1 97 ? 6.025 3.369 -10.474 1.00 89.50 97 THR A CA 1
ATOM 774 C C . THR A 1 97 ? 5.688 3.047 -11.936 1.00 89.50 97 THR A C 1
ATOM 776 O O . THR A 1 97 ? 4.671 2.410 -12.231 1.00 89.50 97 THR A O 1
ATOM 779 N N . ARG A 1 98 ? 6.574 3.428 -12.868 1.00 90.62 98 ARG A N 1
ATOM 780 C CA . ARG A 1 98 ? 6.445 3.085 -14.293 1.00 90.62 98 ARG A CA 1
ATOM 781 C C . ARG A 1 98 ? 6.543 1.586 -14.523 1.00 90.62 98 ARG A C 1
ATOM 783 O O . ARG A 1 98 ? 5.723 1.043 -15.256 1.00 90.62 98 ARG A O 1
ATOM 790 N N . LEU A 1 99 ? 7.491 0.915 -13.869 1.00 91.44 99 LEU A N 1
ATOM 791 C CA . LEU A 1 99 ? 7.659 -0.531 -13.994 1.00 91.44 99 LEU A CA 1
ATOM 792 C C . LEU A 1 99 ? 6.385 -1.275 -13.570 1.00 91.44 99 LEU A C 1
ATOM 794 O O . LEU A 1 99 ? 5.911 -2.140 -14.306 1.00 91.44 99 LEU A O 1
ATOM 798 N N . CYS A 1 100 ? 5.758 -0.863 -12.469 1.00 91.06 100 CYS A N 1
ATOM 799 C CA . CYS A 1 100 ? 4.476 -1.407 -12.012 1.00 91.06 100 CYS A CA 1
ATOM 800 C C . CYS A 1 100 ? 3.304 -1.173 -12.990 1.00 91.06 100 CYS A C 1
ATOM 802 O O . CYS A 1 100 ? 2.294 -1.869 -12.904 1.00 91.06 100 CYS A O 1
ATOM 804 N N . SER A 1 101 ? 3.441 -0.232 -13.930 1.00 91.75 101 SER A N 1
ATOM 805 C CA . SER A 1 101 ? 2.422 0.145 -14.928 1.00 91.75 101 SER A CA 1
ATOM 806 C C . SER A 1 101 ? 2.772 -0.334 -16.344 1.00 91.75 101 SER A C 1
ATOM 808 O O . SER A 1 101 ? 2.182 0.098 -17.325 1.00 91.75 101 SER A O 1
ATOM 810 N N . THR A 1 102 ? 3.748 -1.238 -16.487 1.00 92.62 102 THR A N 1
ATOM 811 C CA . THR A 1 102 ? 4.249 -1.668 -17.810 1.00 92.62 102 THR A CA 1
ATOM 812 C C . THR A 1 102 ? 3.171 -2.317 -18.690 1.00 92.62 102 THR A C 1
ATOM 814 O O . THR A 1 102 ? 3.277 -2.306 -19.912 1.00 92.62 102 THR A O 1
ATOM 817 N N . HIS A 1 103 ? 2.128 -2.898 -18.089 1.00 89.75 103 HIS A N 1
ATOM 818 C CA . HIS A 1 103 ? 1.095 -3.657 -18.803 1.00 89.75 103 HIS A CA 1
ATOM 819 C C . HIS A 1 103 ? -0.246 -2.925 -18.968 1.00 89.75 103 HIS A C 1
ATOM 821 O O . HIS A 1 103 ? -1.194 -3.537 -19.462 1.00 89.75 103 HIS A O 1
ATOM 827 N N . GLY A 1 104 ? -0.347 -1.659 -18.559 1.00 86.62 104 GLY A N 1
ATOM 828 C CA . GLY A 1 104 ? -1.568 -0.868 -18.689 1.00 86.62 104 GLY A CA 1
ATOM 829 C C . GLY A 1 104 ? -1.585 0.356 -17.780 1.00 86.62 104 GLY A C 1
ATOM 830 O O . GLY A 1 104 ? -0.647 0.597 -17.021 1.00 86.62 104 GLY A O 1
ATOM 831 N N . ASP A 1 105 ? -2.678 1.107 -17.853 1.00 86.19 105 ASP A N 1
ATOM 832 C CA . ASP A 1 105 ? -2.864 2.296 -17.030 1.00 86.19 105 ASP A CA 1
ATOM 833 C C . ASP A 1 105 ? -3.187 1.896 -15.585 1.00 86.19 105 ASP A C 1
ATOM 835 O O . ASP A 1 105 ? -4.233 1.311 -15.298 1.00 86.19 105 ASP A O 1
ATOM 839 N N . THR A 1 106 ? -2.272 2.229 -14.677 1.00 89.69 106 THR A N 1
ATOM 840 C CA . THR A 1 106 ? -2.426 2.038 -13.232 1.00 89.69 106 THR A CA 1
ATOM 841 C C . THR A 1 106 ? -2.578 3.401 -12.568 1.00 89.69 106 THR A C 1
ATOM 843 O O . THR A 1 106 ? -1.722 4.273 -12.728 1.00 89.69 106 THR A O 1
ATOM 846 N N . ILE A 1 107 ? -3.632 3.593 -11.774 1.00 88.69 107 ILE A N 1
ATOM 847 C CA . ILE A 1 107 ? -3.789 4.803 -10.955 1.00 88.69 107 ILE A CA 1
ATOM 848 C C . ILE A 1 107 ? -2.970 4.641 -9.670 1.00 88.69 107 ILE A C 1
ATOM 850 O O . ILE A 1 107 ? -3.221 3.725 -8.886 1.00 88.69 107 ILE A O 1
ATOM 854 N N . HIS A 1 108 ? -2.014 5.542 -9.433 1.00 87.50 108 HIS A N 1
ATOM 855 C CA . HIS A 1 108 ? -1.148 5.514 -8.249 1.00 87.50 108 HIS A CA 1
ATOM 856 C C . HIS A 1 108 ? -1.579 6.550 -7.215 1.00 87.50 108 HIS A C 1
ATOM 858 O O . HIS A 1 108 ? -1.613 7.746 -7.494 1.00 87.50 108 HIS A O 1
ATOM 864 N N . TYR A 1 109 ? -1.850 6.084 -6.000 1.00 84.12 109 TYR A N 1
ATOM 865 C CA . TYR A 1 109 ? -2.076 6.910 -4.822 1.00 84.12 109 TYR A CA 1
ATOM 866 C C . TYR A 1 109 ? -0.806 6.913 -3.972 1.00 84.12 109 TYR A C 1
ATOM 868 O O . TYR A 1 109 ? -0.463 5.902 -3.358 1.00 84.12 109 TYR A O 1
ATOM 876 N N . GLY A 1 110 ? -0.097 8.038 -3.949 1.00 79.00 110 GLY A N 1
ATOM 877 C CA . GLY A 1 110 ? 1.079 8.237 -3.103 1.00 79.00 110 GLY A CA 1
ATOM 878 C C . GLY A 1 110 ? 0.719 8.979 -1.823 1.00 79.00 110 GLY A C 1
ATOM 879 O O . GLY A 1 110 ? -0.058 9.932 -1.858 1.00 79.00 110 GLY A O 1
ATOM 880 N N . TYR A 1 111 ? 1.303 8.554 -0.707 1.00 77.38 111 TYR A N 1
ATOM 881 C CA . TYR A 1 111 ? 1.315 9.323 0.533 1.00 77.38 111 TYR A CA 1
ATOM 882 C C . TYR A 1 111 ? 2.764 9.474 0.991 1.00 77.38 111 TYR A C 1
ATOM 884 O O . TYR A 1 111 ? 3.515 8.501 0.955 1.00 77.38 111 TYR A O 1
ATOM 892 N N . SER A 1 112 ? 3.141 10.687 1.385 1.00 79.44 112 SER A N 1
ATOM 893 C CA . SER A 1 112 ? 4.487 11.031 1.838 1.00 79.44 112 SER A CA 1
ATOM 894 C C . SER A 1 112 ? 4.390 11.694 3.203 1.00 79.44 112 SER A C 1
ATOM 896 O O . SER A 1 112 ? 3.621 12.641 3.391 1.00 79.44 112 SER A O 1
ATOM 898 N N . MET A 1 113 ? 5.188 11.215 4.150 1.00 80.44 113 MET A N 1
ATOM 899 C CA . MET A 1 113 ? 5.358 11.850 5.457 1.00 80.44 113 MET A CA 1
ATOM 900 C C . MET A 1 113 ? 6.225 13.108 5.366 1.00 80.44 113 MET A C 1
ATOM 902 O O . MET A 1 113 ? 6.114 13.987 6.216 1.00 80.44 113 MET A O 1
ATOM 906 N N . ASN A 1 114 ? 7.042 13.227 4.317 1.00 76.50 114 ASN A N 1
ATOM 907 C CA . ASN A 1 114 ? 7.900 14.385 4.075 1.00 76.50 114 ASN A CA 1
ATOM 908 C C . ASN A 1 114 ? 7.300 15.395 3.090 1.00 76.50 114 ASN A C 1
ATOM 910 O O . ASN A 1 114 ? 7.969 16.366 2.740 1.00 76.50 114 ASN A O 1
ATOM 914 N N . TRP A 1 115 ? 6.040 15.225 2.676 1.00 71.56 115 TRP A N 1
ATOM 915 C CA . TRP A 1 115 ? 5.440 16.022 1.604 1.00 71.56 115 TRP A CA 1
ATOM 916 C C . TRP A 1 115 ? 5.551 17.533 1.858 1.00 71.56 115 TRP A C 1
ATOM 918 O O . TRP A 1 115 ? 5.823 18.298 0.938 1.00 71.56 115 TRP A O 1
ATOM 928 N N . ALA A 1 116 ? 5.377 17.969 3.112 1.00 70.06 116 ALA A N 1
ATOM 929 C CA . ALA A 1 116 ? 5.443 19.378 3.477 1.00 70.06 116 ALA A CA 1
ATOM 930 C C . ALA A 1 116 ? 6.855 19.940 3.259 1.00 70.06 116 ALA A C 1
ATOM 932 O O . ALA A 1 116 ? 7.007 21.022 2.695 1.00 70.06 116 ALA A O 1
ATOM 933 N N . ARG A 1 117 ? 7.884 19.171 3.635 1.00 74.56 117 ARG A N 1
ATOM 934 C CA . ARG A 1 117 ? 9.288 19.502 3.372 1.00 74.56 117 ARG A CA 1
ATOM 935 C C . ARG A 1 117 ? 9.572 19.523 1.872 1.00 74.56 117 ARG A C 1
ATOM 937 O O . ARG A 1 117 ? 10.259 20.417 1.390 1.00 74.56 117 ARG A O 1
ATOM 944 N N . ASP A 1 118 ? 9.046 18.547 1.145 1.00 69.69 118 ASP A N 1
ATOM 945 C CA . ASP A 1 118 ? 9.354 18.349 -0.267 1.00 69.69 118 ASP A CA 1
ATOM 946 C C . ASP A 1 118 ? 8.652 19.384 -1.173 1.00 69.69 118 ASP A C 1
ATOM 948 O O . ASP A 1 118 ? 9.205 19.773 -2.201 1.00 69.69 118 ASP A O 1
ATOM 952 N N . VAL A 1 119 ? 7.472 19.882 -0.779 1.00 72.50 119 VAL A N 1
ATOM 953 C CA . VAL A 1 119 ? 6.696 20.889 -1.528 1.00 72.50 119 VAL A CA 1
ATOM 954 C C . VAL A 1 119 ? 7.044 22.321 -1.123 1.00 72.50 119 VAL A C 1
ATOM 956 O O . VAL A 1 119 ? 7.183 23.185 -1.989 1.00 72.50 119 VAL A O 1
ATOM 959 N N . PHE A 1 120 ? 7.174 22.600 0.176 1.00 73.50 120 PHE A N 1
ATOM 960 C CA . PHE A 1 120 ? 7.397 23.963 0.677 1.00 73.50 120 PHE A CA 1
ATOM 961 C C . PHE A 1 120 ? 8.869 24.270 0.985 1.00 73.50 120 PHE A C 1
ATOM 963 O O . PHE A 1 120 ? 9.196 25.397 1.360 1.00 73.50 120 PHE A O 1
ATOM 970 N N . GLY A 1 121 ? 9.759 23.294 0.786 1.00 64.44 121 GLY A N 1
ATOM 971 C CA . GLY A 1 121 ? 11.163 23.378 1.170 1.00 64.44 121 GLY A CA 1
ATOM 972 C C . GLY A 1 121 ? 11.368 23.172 2.673 1.00 64.44 121 GLY A C 1
ATOM 973 O O . GLY A 1 121 ? 10.447 23.268 3.482 1.00 64.44 121 GLY A O 1
ATOM 974 N N . THR A 1 122 ? 12.610 22.892 3.067 1.00 59.00 122 THR A N 1
ATOM 975 C CA . THR A 1 122 ? 12.984 22.809 4.484 1.00 59.00 122 THR A CA 1
ATOM 976 C C . THR A 1 122 ? 13.342 24.198 5.013 1.00 59.00 122 THR A C 1
ATOM 978 O O . THR A 1 122 ? 14.053 24.957 4.348 1.00 59.00 122 THR A O 1
ATOM 981 N N . ARG A 1 123 ? 12.939 24.530 6.245 1.00 52.25 123 ARG A N 1
ATOM 982 C CA . ARG A 1 123 ? 13.740 25.459 7.054 1.00 52.25 123 ARG A CA 1
ATOM 983 C C . ARG A 1 123 ? 14.907 24.644 7.614 1.00 52.25 123 ARG A C 1
ATOM 985 O O . ARG A 1 123 ? 14.716 23.525 8.073 1.00 52.25 123 ARG A O 1
ATOM 992 N N . ILE A 1 124 ? 16.119 25.183 7.526 1.00 56.00 124 ILE A N 1
ATOM 993 C CA . ILE A 1 124 ? 17.387 24.494 7.848 1.00 56.00 124 ILE A CA 1
ATOM 994 C C . ILE A 1 124 ? 17.456 24.014 9.320 1.00 56.00 124 ILE A C 1
ATOM 996 O O . ILE A 1 124 ? 18.297 23.191 9.655 1.00 56.00 124 ILE A O 1
ATOM 1000 N N . PHE A 1 125 ? 16.549 24.467 10.190 1.00 58.12 125 PHE A N 1
ATOM 1001 C CA . PHE A 1 125 ? 16.526 24.125 11.616 1.00 58.12 125 PHE A CA 1
ATOM 1002 C C . PHE A 1 125 ? 15.777 22.829 11.978 1.00 58.12 125 PHE A C 1
ATOM 1004 O O . PHE A 1 125 ? 15.925 22.379 13.105 1.00 58.12 125 PHE A O 1
ATOM 1011 N N . ASP A 1 126 ? 15.021 22.213 11.061 1.00 51.56 126 ASP A N 1
ATOM 1012 C CA . ASP A 1 126 ? 14.220 21.008 11.373 1.00 51.56 126 ASP A CA 1
ATOM 1013 C C . ASP A 1 126 ? 14.977 19.681 11.162 1.00 51.56 126 ASP A C 1
ATOM 1015 O O . ASP A 1 126 ? 14.409 18.602 11.320 1.00 51.56 126 ASP A O 1
ATOM 1019 N N . GLN A 1 127 ? 16.262 19.732 10.801 1.00 48.12 127 GLN A N 1
ATOM 1020 C CA . GLN A 1 127 ? 17.116 18.544 10.727 1.00 48.12 127 GLN A CA 1
ATOM 1021 C C . GLN A 1 127 ? 17.894 18.357 12.034 1.00 48.12 127 GLN A C 1
ATOM 1023 O O . GLN A 1 127 ? 19.117 18.489 12.059 1.00 48.12 127 GLN A O 1
ATOM 1028 N N . GLU A 1 128 ? 17.200 18.023 13.124 1.00 46.47 128 GLU A N 1
ATOM 1029 C CA . GLU A 1 128 ? 17.870 17.287 14.197 1.00 46.47 128 GLU A CA 1
ATOM 1030 C C . GLU A 1 128 ? 18.010 15.828 13.757 1.00 46.47 128 GLU A C 1
ATOM 1032 O O . GLU A 1 128 ? 17.042 15.094 13.567 1.00 46.47 128 GLU A O 1
ATOM 1037 N N . ILE A 1 129 ? 19.264 15.460 13.513 1.00 48.34 129 ILE A N 1
ATOM 1038 C CA . ILE A 1 129 ? 19.723 14.105 13.235 1.00 48.34 129 ILE A CA 1
ATOM 1039 C C . ILE A 1 129 ? 19.309 13.211 14.412 1.00 48.34 129 ILE A C 1
ATOM 1041 O O . ILE A 1 129 ? 19.735 13.457 15.541 1.00 48.34 129 ILE A O 1
ATOM 1045 N N . SER A 1 130 ? 18.545 12.154 14.129 1.00 35.75 130 SER A N 1
ATOM 1046 C CA . SER A 1 130 ? 18.457 10.952 14.965 1.00 35.75 130 SER A CA 1
ATOM 1047 C C . SER A 1 130 ? 18.755 9.717 14.135 1.00 35.75 130 SER A C 1
ATOM 1049 O O . SER A 1 130 ? 18.472 9.730 12.917 1.00 35.75 130 SER A O 1
#

Sequence (130 aa):
RNEAMFSALPFEDIMEIIVDNCRTGRAEKSIIDAAEMYAFTKLKILVDRAQAERITLKLICCDVKDWAAGIACRRPWTMSGSNISDYFDYAEFHRITRLCSTHGDTIHYGYSMNWARDVFGTRIFDQEIS

Foldseek 3Di:
DPPPLPDDQPLVQLVVQQVVCVVVVHPRDDSVRSSVVVNVVSVVVVVVCVVVVNDDDDDDDDPLVVCLQVLLVVQAQEDEDEQPCVVDPPVVSVVSVVSNQVPHDYHYHYDHPCVCCVPVNDDPPPPPDD

pLDDT: mean 79.01, std 12.98, range [35.75, 92.62]